Protein AF-A0A929ZMV5-F1 (afdb_monomer_lite)

Structure (mmCIF, N/CA/C/O backbone):
data_AF-A0A929ZMV5-F1
#
_entry.id   AF-A0A929ZMV5-F1
#
loop_
_atom_site.group_PDB
_atom_site.id
_atom_site.type_symbol
_atom_site.label_atom_id
_atom_site.label_alt_id
_atom_site.label_comp_id
_atom_site.label_asym_id
_atom_site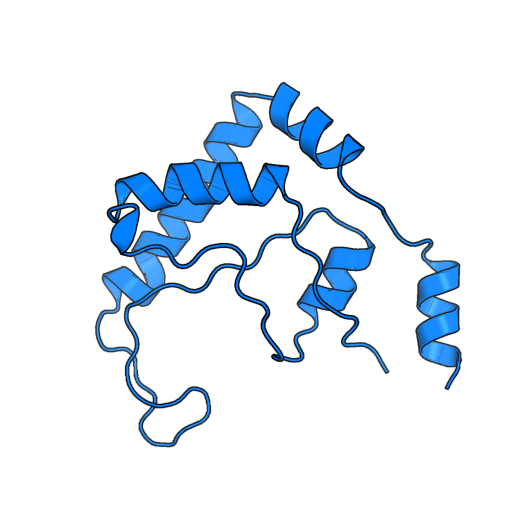.label_entity_id
_atom_site.label_seq_id
_atom_site.pdbx_PDB_ins_code
_atom_site.Cartn_x
_atom_site.Cartn_y
_atom_site.Cartn_z
_atom_site.occupancy
_atom_site.B_iso_or_equiv
_atom_site.auth_seq_id
_atom_site.auth_comp_id
_atom_site.auth_asym_id
_atom_site.auth_atom_id
_atom_site.pdbx_PDB_model_num
ATOM 1 N N . ILE A 1 1 ? 5.311 -6.845 -23.316 1.00 64.44 1 ILE A N 1
ATOM 2 C CA . ILE A 1 1 ? 4.085 -6.715 -22.473 1.00 64.44 1 ILE A CA 1
ATOM 3 C C . ILE A 1 1 ? 4.569 -6.418 -21.059 1.00 64.44 1 ILE A C 1
ATOM 5 O O . ILE A 1 1 ? 5.522 -7.075 -20.668 1.00 64.44 1 ILE A O 1
ATOM 9 N N . GLY A 1 2 ? 4.010 -5.405 -20.383 1.00 78.69 2 GLY A N 1
ATOM 10 C CA . GLY A 1 2 ? 4.341 -5.049 -18.988 1.00 78.69 2 GLY A CA 1
ATOM 11 C C . GLY A 1 2 ? 3.773 -6.052 -17.976 1.00 78.69 2 GLY A C 1
ATOM 12 O O . GLY A 1 2 ? 3.643 -7.230 -18.307 1.00 78.69 2 GLY A O 1
ATOM 13 N N . TYR A 1 3 ? 3.373 -5.585 -16.793 1.00 86.88 3 TYR A N 1
ATOM 14 C CA . TYR A 1 3 ? 2.909 -6.393 -15.657 1.00 86.88 3 TYR A CA 1
ATOM 15 C C . TYR A 1 3 ? 4.012 -7.249 -15.022 1.00 86.88 3 TYR A C 1
ATOM 17 O O . TYR A 1 3 ? 3.804 -8.427 -14.711 1.00 86.88 3 TYR A O 1
ATOM 25 N N . LEU A 1 4 ? 5.202 -6.670 -14.833 1.00 91.00 4 LEU A N 1
ATOM 26 C CA . LEU A 1 4 ? 6.250 -7.315 -14.042 1.00 91.00 4 LEU A CA 1
ATOM 27 C C . LEU A 1 4 ? 5.768 -7.616 -12.608 1.00 91.00 4 LEU A C 1
ATOM 29 O O . LEU A 1 4 ? 4.892 -6.919 -12.095 1.00 91.00 4 LEU A O 1
ATOM 33 N N . PRO A 1 5 ? 6.321 -8.641 -11.931 1.00 91.19 5 PRO A N 1
ATOM 34 C CA . PRO A 1 5 ? 5.946 -8.953 -10.556 1.00 91.19 5 PRO A CA 1
ATOM 35 C C . PRO A 1 5 ? 6.147 -7.762 -9.617 1.00 91.19 5 PRO A C 1
ATOM 37 O O . PRO A 1 5 ? 7.227 -7.171 -9.568 1.00 91.19 5 PRO A O 1
ATOM 40 N N . PHE A 1 6 ? 5.120 -7.449 -8.829 1.00 92.62 6 PHE A N 1
ATOM 41 C CA . PHE A 1 6 ? 5.215 -6.415 -7.809 1.00 92.62 6 PHE A CA 1
ATOM 42 C C . PHE A 1 6 ? 6.171 -6.834 -6.689 1.00 92.62 6 PHE A C 1
ATOM 44 O O . PHE A 1 6 ? 6.001 -7.888 -6.073 1.00 92.62 6 PHE A O 1
ATOM 51 N N . THR A 1 7 ? 7.171 -5.993 -6.424 1.00 90.81 7 THR A N 1
ATOM 52 C CA . THR A 1 7 ? 8.114 -6.176 -5.316 1.00 90.81 7 THR A CA 1
ATOM 53 C C . THR A 1 7 ? 7.966 -5.006 -4.341 1.00 90.81 7 THR A C 1
ATOM 55 O O . THR A 1 7 ? 8.459 -3.916 -4.638 1.00 90.81 7 THR A O 1
ATOM 58 N N . PRO A 1 8 ? 7.283 -5.187 -3.194 1.00 93.75 8 PRO A N 1
ATOM 59 C CA . PRO A 1 8 ? 7.124 -4.114 -2.221 1.00 93.75 8 PRO A CA 1
ATOM 60 C C . PRO A 1 8 ? 8.461 -3.760 -1.565 1.00 93.75 8 PRO A C 1
ATOM 62 O O . PRO A 1 8 ? 9.277 -4.636 -1.266 1.00 93.75 8 PRO A O 1
ATOM 65 N N . ASN A 1 9 ? 8.676 -2.473 -1.293 1.00 96.69 9 ASN A N 1
ATOM 66 C CA . ASN A 1 9 ? 9.815 -2.035 -0.496 1.00 96.69 9 ASN A CA 1
ATOM 67 C C . ASN A 1 9 ? 9.562 -2.374 0.989 1.00 96.69 9 ASN A C 1
ATOM 69 O O . ASN A 1 9 ? 8.549 -1.931 1.537 1.00 96.69 9 ASN A O 1
ATOM 73 N N . PRO A 1 10 ? 10.448 -3.133 1.661 1.00 95.50 10 PRO A N 1
ATOM 74 C CA . PRO A 1 10 ? 10.186 -3.631 3.012 1.00 95.50 10 PRO A CA 1
ATOM 75 C C . PRO A 1 10 ? 10.177 -2.519 4.067 1.00 95.50 10 PRO A C 1
ATOM 77 O O . PRO A 1 10 ? 9.359 -2.557 4.978 1.00 95.50 10 PRO A O 1
ATOM 80 N N . VAL A 1 11 ? 11.029 -1.499 3.923 1.00 97.88 11 VAL A N 1
ATOM 81 C CA . VAL A 1 11 ? 11.081 -0.372 4.868 1.00 97.88 11 VAL A CA 1
ATOM 82 C C . VAL A 1 11 ? 9.831 0.492 4.726 1.00 97.88 11 VAL A C 1
ATOM 84 O O . VAL A 1 11 ? 9.207 0.845 5.718 1.00 97.88 11 VAL A O 1
ATOM 87 N N . LEU A 1 12 ? 9.410 0.783 3.493 1.00 97.94 12 LEU A N 1
ATOM 88 C CA . LEU A 1 12 ? 8.174 1.528 3.251 1.00 97.94 12 LEU A CA 1
ATOM 89 C C . LEU A 1 12 ? 6.930 0.725 3.670 1.00 97.94 12 LEU A C 1
ATOM 91 O O . LEU A 1 12 ? 5.942 1.310 4.107 1.00 97.94 12 LEU A O 1
ATOM 95 N N . SER A 1 13 ? 6.982 -0.607 3.569 1.00 97.25 13 SER A N 1
ATOM 96 C CA . SER A 1 13 ? 5.913 -1.486 4.062 1.00 97.25 13 SER A CA 1
ATOM 97 C C . SER A 1 13 ? 5.780 -1.399 5.578 1.00 97.25 13 SER A C 1
ATOM 99 O O . SER A 1 13 ? 4.660 -1.323 6.068 1.00 97.25 13 SER A O 1
ATOM 101 N N . GLU A 1 14 ? 6.898 -1.337 6.305 1.00 97.81 14 GLU A N 1
ATOM 102 C CA . GLU A 1 14 ? 6.900 -1.141 7.758 1.00 97.81 14 GLU A CA 1
ATOM 103 C C . GLU A 1 14 ? 6.300 0.218 8.149 1.00 97.81 14 GLU A C 1
ATOM 105 O O . GLU A 1 14 ? 5.465 0.289 9.045 1.00 97.81 14 GLU A O 1
ATOM 110 N N . VAL A 1 15 ? 6.638 1.295 7.428 1.00 98.44 15 VAL A N 1
ATOM 111 C CA . VAL A 1 15 ? 6.017 2.617 7.654 1.00 98.44 15 VAL A CA 1
ATOM 112 C C . VAL A 1 15 ? 4.496 2.541 7.500 1.00 98.44 15 VAL A C 1
ATOM 114 O O . VAL A 1 15 ? 3.757 3.042 8.349 1.00 98.44 15 VAL A O 1
ATOM 117 N N . ALA A 1 16 ? 4.010 1.879 6.448 1.00 98.19 16 ALA A N 1
ATOM 118 C CA . ALA A 1 16 ? 2.577 1.686 6.259 1.00 98.19 16 ALA A CA 1
ATOM 119 C C . ALA A 1 16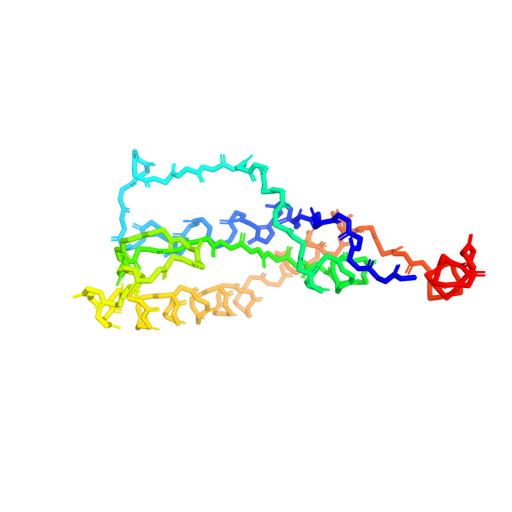 ? 1.953 0.795 7.336 1.00 98.19 16 ALA A C 1
ATOM 121 O O . ALA A 1 16 ? 0.865 1.106 7.811 1.00 98.19 16 ALA A O 1
ATOM 122 N N . HIS A 1 17 ? 2.634 -0.272 7.754 1.00 98.00 17 HIS A N 1
ATOM 123 C CA . HIS A 1 17 ? 2.172 -1.165 8.817 1.00 98.00 17 HIS A CA 1
ATOM 124 C C . HIS A 1 17 ? 1.958 -0.412 10.133 1.00 98.00 17 HIS A C 1
ATOM 126 O O . HIS A 1 17 ? 0.873 -0.510 10.706 1.00 98.00 17 HIS A O 1
ATOM 132 N N . GLN A 1 18 ? 2.913 0.423 10.548 1.00 98.31 18 GLN A N 1
ATOM 133 C CA . GLN A 1 18 ? 2.765 1.246 11.753 1.00 98.31 18 GLN A CA 1
ATOM 134 C C . GLN A 1 18 ? 1.563 2.199 11.658 1.00 98.31 18 GLN A C 1
ATOM 136 O O . GLN A 1 18 ? 0.794 2.312 12.606 1.00 98.31 18 GLN A O 1
ATOM 141 N N . ASN A 1 19 ? 1.326 2.809 10.493 1.00 98.56 19 ASN A N 1
ATOM 142 C CA . ASN A 1 19 ? 0.159 3.673 10.277 1.00 98.56 19 ASN A CA 1
ATOM 143 C C . ASN A 1 19 ? -1.173 2.899 10.204 1.00 98.56 19 ASN A C 1
ATOM 145 O O . ASN A 1 19 ? -2.226 3.439 10.536 1.00 98.56 19 ASN A O 1
ATOM 149 N N . ILE A 1 20 ? -1.163 1.633 9.775 1.00 98.19 20 ILE A N 1
ATOM 150 C CA . ILE A 1 20 ? -2.354 0.768 9.764 1.00 98.19 20 ILE A CA 1
ATOM 151 C C . ILE A 1 20 ? -2.792 0.417 11.196 1.00 98.19 20 ILE A C 1
ATOM 153 O O . ILE A 1 20 ? -3.995 0.293 11.448 1.00 98.19 20 ILE A O 1
ATOM 157 N N . LEU A 1 21 ? -1.848 0.299 12.136 1.00 98.12 21 LEU A N 1
ATOM 158 C CA . LEU A 1 21 ? -2.119 -0.051 13.536 1.00 98.12 21 LEU A CA 1
ATOM 159 C C . LEU A 1 21 ? -2.923 1.003 14.312 1.00 98.12 21 LEU A C 1
ATOM 161 O O . LEU A 1 21 ? -3.527 0.678 15.333 1.00 98.12 21 LEU A O 1
ATOM 165 N N . ASP A 1 22 ? -3.036 2.227 13.795 1.00 97.88 22 ASP A N 1
ATOM 166 C CA . ASP A 1 22 ? -3.941 3.241 14.350 1.00 97.88 22 ASP A CA 1
ATOM 167 C C . ASP A 1 22 ? -5.430 2.916 14.111 1.00 97.88 22 ASP A C 1
ATOM 169 O O . ASP A 1 22 ? -6.308 3.462 14.783 1.00 97.88 22 ASP A O 1
ATOM 173 N N . TYR A 1 23 ? -5.734 2.026 13.159 1.00 97.19 23 TYR A N 1
ATOM 174 C CA . TYR A 1 23 ? -7.103 1.724 12.713 1.00 97.19 23 TYR A CA 1
ATOM 175 C C . TYR A 1 23 ? -7.525 0.277 12.976 1.00 97.19 23 TYR A C 1
ATOM 177 O O . TYR A 1 23 ? -8.714 -0.051 12.939 1.00 97.19 23 TYR A O 1
ATOM 185 N N . THR A 1 24 ? -6.571 -0.615 13.233 1.00 96.25 24 THR A N 1
ATOM 186 C CA . THR A 1 24 ? -6.844 -2.027 13.492 1.00 96.25 24 THR A CA 1
ATOM 187 C C . THR A 1 24 ? -5.797 -2.634 14.418 1.00 96.25 24 THR A C 1
ATOM 189 O O . THR A 1 24 ? -4.778 -2.031 14.721 1.00 96.25 24 THR A O 1
ATOM 192 N N . THR A 1 25 ? -6.053 -3.850 14.882 1.00 97.12 25 THR A N 1
ATOM 193 C CA . THR A 1 25 ? -5.125 -4.626 15.702 1.00 97.12 25 THR A CA 1
ATOM 194 C C . THR A 1 25 ? -4.262 -5.538 14.832 1.00 97.12 25 THR A C 1
ATOM 196 O O . THR A 1 25 ? -4.693 -5.959 13.756 1.00 97.12 25 THR A O 1
ATOM 199 N N . GLU A 1 26 ? -3.059 -5.861 15.314 1.00 97.44 26 GLU A N 1
ATOM 200 C CA . GLU A 1 26 ? -2.070 -6.701 14.618 1.00 97.44 26 GLU A CA 1
ATOM 201 C C . GLU A 1 26 ? -2.658 -8.035 14.124 1.00 97.44 26 GLU A C 1
ATOM 203 O O . GLU A 1 26 ? -2.418 -8.440 12.994 1.00 97.44 26 GLU A O 1
ATOM 208 N N . ASP A 1 27 ? -3.507 -8.690 14.925 1.00 97.25 27 ASP A N 1
ATOM 209 C CA . ASP A 1 27 ? -4.137 -9.980 14.598 1.00 97.25 27 ASP A CA 1
ATOM 210 C C . ASP A 1 27 ? -5.085 -9.930 13.388 1.00 97.25 27 ASP A C 1
ATOM 212 O O . ASP A 1 27 ? -5.466 -10.969 12.849 1.00 97.25 27 ASP A O 1
ATOM 216 N N . LYS A 1 28 ? -5.465 -8.727 12.949 1.00 96.81 28 LYS A N 1
ATOM 217 C CA . LYS A 1 28 ? -6.309 -8.493 11.771 1.00 96.81 28 LYS A CA 1
ATOM 218 C C . LYS A 1 28 ? -5.511 -8.083 10.536 1.00 96.81 28 LYS A C 1
ATOM 220 O O . LYS A 1 28 ? -6.111 -7.872 9.482 1.00 96.81 28 LYS A O 1
ATOM 225 N N . ILE A 1 29 ? -4.192 -7.942 10.653 1.00 96.69 29 ILE A N 1
ATOM 226 C CA . ILE A 1 29 ? -3.308 -7.577 9.551 1.00 96.69 29 ILE A CA 1
ATOM 227 C C . ILE A 1 29 ? -2.707 -8.857 8.979 1.00 96.69 29 ILE A C 1
ATOM 229 O O . ILE A 1 29 ? -2.024 -9.611 9.666 1.00 96.69 29 ILE A O 1
ATOM 233 N N . ILE A 1 30 ? -2.946 -9.094 7.691 1.00 94.94 30 ILE A N 1
ATOM 234 C CA . ILE A 1 30 ? -2.283 -10.175 6.963 1.00 94.94 30 ILE A CA 1
ATOM 235 C C . ILE A 1 30 ? -1.076 -9.573 6.244 1.00 94.94 30 ILE A C 1
ATOM 237 O O . ILE A 1 30 ? -1.218 -8.862 5.248 1.00 94.94 30 ILE A O 1
ATOM 241 N N . ALA A 1 31 ? 0.114 -9.816 6.786 1.00 91.94 31 ALA A N 1
ATOM 242 C CA . ALA A 1 31 ? 1.367 -9.286 6.261 1.00 91.94 31 ALA A CA 1
ATOM 243 C C . ALA A 1 31 ? 2.032 -10.256 5.272 1.00 91.94 31 ALA A C 1
ATOM 245 O O . ALA A 1 31 ? 1.897 -11.473 5.380 1.00 91.94 31 ALA A O 1
ATOM 246 N N . ASN A 1 32 ? 2.825 -9.710 4.344 1.00 88.31 32 ASN A N 1
ATOM 247 C CA . ASN A 1 32 ? 3.629 -10.470 3.375 1.00 88.31 32 ASN A CA 1
ATOM 248 C C . ASN A 1 32 ? 2.829 -11.389 2.430 1.00 88.31 32 ASN A C 1
ATOM 250 O O . ASN A 1 32 ? 3.381 -12.348 1.880 1.00 88.31 32 ASN A O 1
ATOM 254 N N . GLU A 1 33 ? 1.550 -11.079 2.204 1.00 87.62 33 GLU A N 1
ATOM 255 C CA . GLU A 1 33 ? 0.727 -11.775 1.217 1.00 87.62 33 GLU A CA 1
ATOM 256 C C . GLU A 1 33 ? 1.320 -11.649 -0.187 1.00 87.62 33 GLU A C 1
ATOM 258 O O . GLU A 1 33 ? 1.676 -10.564 -0.656 1.00 87.62 33 GLU A O 1
ATOM 263 N N . ARG A 1 34 ? 1.402 -12.781 -0.888 1.00 84.38 34 ARG A N 1
ATOM 264 C CA . ARG A 1 34 ? 1.821 -12.813 -2.289 1.00 84.38 34 ARG A CA 1
ATOM 265 C C . ARG A 1 34 ? 0.590 -12.795 -3.173 1.00 84.38 34 ARG A C 1
ATOM 267 O O . ARG A 1 34 ? -0.102 -13.798 -3.315 1.00 84.38 34 ARG A O 1
ATOM 274 N N . SER A 1 35 ? 0.352 -11.653 -3.803 1.00 82.25 35 SER A N 1
ATOM 275 C CA . SER A 1 35 ? -0.720 -11.515 -4.779 1.00 82.25 35 SER A CA 1
ATOM 276 C C . SER A 1 35 ? -0.308 -12.075 -6.140 1.00 82.25 35 SER A C 1
ATOM 278 O O . SER A 1 35 ? 0.806 -11.846 -6.609 1.00 82.25 35 SER A O 1
ATOM 280 N N . ILE A 1 36 ? -1.236 -12.774 -6.795 1.00 84.69 36 ILE A N 1
ATOM 281 C CA . ILE A 1 36 ? -1.139 -13.148 -8.216 1.00 84.69 36 ILE A CA 1
ATOM 282 C C . ILE A 1 36 ? -1.829 -12.123 -9.131 1.00 84.69 36 ILE A C 1
ATOM 284 O O . ILE A 1 36 ? -1.974 -12.365 -10.329 1.00 84.69 36 ILE A O 1
ATOM 288 N N . ALA A 1 37 ? -2.297 -10.998 -8.578 1.00 84.31 37 ALA A N 1
ATOM 289 C CA . ALA A 1 37 ? -2.922 -9.940 -9.357 1.00 84.31 37 ALA A CA 1
ATOM 290 C C . ALA A 1 37 ? -1.905 -9.308 -10.318 1.00 84.31 37 ALA A C 1
ATOM 292 O O . ALA A 1 37 ? -0.822 -8.886 -9.913 1.00 84.31 37 ALA A O 1
ATOM 293 N N . GLY A 1 38 ? -2.273 -9.222 -11.597 1.00 84.81 38 GLY A N 1
ATOM 294 C CA . GLY A 1 38 ? -1.484 -8.535 -12.616 1.00 84.81 38 GLY A CA 1
ATOM 295 C C . GLY A 1 38 ? -1.828 -7.050 -12.653 1.00 84.81 38 GLY A C 1
ATOM 296 O O . GLY A 1 38 ? -2.772 -6.664 -13.338 1.00 84.81 38 GLY A O 1
ATOM 297 N N . GLY A 1 39 ? -1.076 -6.228 -11.918 1.00 87.06 39 GLY A N 1
ATOM 298 C CA . GLY A 1 39 ? -1.194 -4.765 -11.924 1.00 87.06 39 GLY A CA 1
ATOM 299 C C . GLY A 1 39 ? 0.037 -4.079 -12.524 1.00 87.06 39 GLY A C 1
ATOM 300 O O . GLY A 1 39 ? 1.152 -4.582 -12.410 1.00 87.06 39 GLY A O 1
ATOM 301 N N . ASP A 1 40 ? -0.160 -2.912 -13.133 1.00 92.31 40 ASP A N 1
ATOM 302 C CA . ASP A 1 40 ? 0.908 -2.046 -13.665 1.00 92.31 40 ASP A CA 1
ATOM 303 C C . ASP A 1 40 ? 1.805 -1.448 -12.562 1.00 92.31 40 ASP A C 1
ATOM 305 O O . ASP A 1 40 ? 2.952 -1.074 -12.807 1.00 92.31 40 ASP A O 1
ATOM 309 N N . VAL A 1 41 ? 1.329 -1.437 -11.314 1.00 92.94 41 VAL A N 1
ATOM 310 C CA . VAL A 1 41 ? 2.127 -1.112 -10.120 1.00 92.94 41 VAL A CA 1
ATOM 311 C C . VAL A 1 41 ? 3.396 -1.966 -10.003 1.00 92.94 41 VAL A C 1
ATOM 313 O O . VAL A 1 41 ? 4.403 -1.506 -9.463 1.00 92.94 41 VAL A O 1
ATOM 316 N N . GLY A 1 42 ? 3.389 -3.183 -10.555 1.00 93.00 42 GLY A N 1
ATOM 317 C CA . GLY A 1 42 ? 4.578 -4.023 -10.629 1.00 93.00 42 GLY A CA 1
ATOM 318 C C . GLY A 1 42 ? 5.674 -3.430 -11.516 1.00 93.00 42 GLY A C 1
ATOM 319 O O . GLY A 1 42 ? 6.842 -3.403 -11.120 1.00 93.00 42 GLY A O 1
ATOM 320 N N . ASP A 1 43 ? 5.299 -2.824 -12.642 1.00 93.88 43 ASP A N 1
ATOM 321 C CA . ASP A 1 43 ? 6.234 -2.101 -13.505 1.00 93.88 43 ASP A CA 1
ATOM 322 C C . ASP A 1 43 ? 6.760 -0.834 -12.811 1.00 93.88 43 ASP A C 1
ATOM 324 O O . ASP A 1 43 ? 7.955 -0.545 -12.862 1.00 93.88 43 ASP A O 1
ATOM 328 N N . ALA A 1 44 ? 5.902 -0.100 -12.090 1.00 93.56 44 ALA A N 1
ATOM 329 C CA . ALA A 1 44 ? 6.331 1.064 -11.307 1.00 93.56 44 ALA A CA 1
ATOM 330 C C . ALA A 1 44 ? 7.339 0.681 -10.207 1.00 93.56 44 ALA A C 1
ATOM 332 O O . ALA A 1 44 ? 8.341 1.378 -10.010 1.00 93.56 44 ALA A O 1
ATOM 333 N N . SER A 1 45 ? 7.120 -0.464 -9.548 1.00 94.19 45 SER A N 1
ATOM 334 C CA . SER A 1 45 ? 8.023 -1.005 -8.524 1.00 94.19 45 SER A CA 1
ATOM 335 C C . SER A 1 45 ? 9.403 -1.390 -9.062 1.00 94.19 45 SER A C 1
ATOM 337 O O . SER A 1 45 ? 10.352 -1.490 -8.294 1.00 94.19 45 SER A O 1
ATOM 339 N N . CYS A 1 46 ? 9.575 -1.524 -10.382 1.00 94.50 46 CYS A N 1
ATOM 340 C CA . CYS A 1 46 ? 10.902 -1.710 -10.967 1.00 94.50 46 CYS A CA 1
ATOM 341 C C . CYS A 1 46 ? 11.765 -0.446 -10.867 1.00 94.50 46 CYS A C 1
ATOM 343 O O . C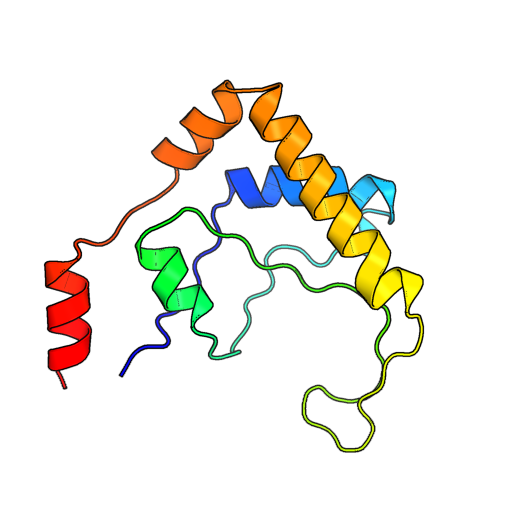YS A 1 46 ? 12.986 -0.544 -10.893 1.00 94.50 46 CYS A O 1
ATOM 345 N N . PHE A 1 47 ? 11.172 0.742 -10.743 1.00 94.75 47 PHE A N 1
ATOM 346 C CA . PHE A 1 47 ? 11.912 2.008 -10.754 1.00 94.75 47 PHE A CA 1
ATOM 347 C C . PHE A 1 47 ? 11.926 2.689 -9.397 1.00 94.75 47 PHE A C 1
ATOM 349 O O . PHE A 1 47 ? 12.969 3.196 -8.979 1.00 94.75 47 PHE A O 1
ATOM 356 N N . TYR A 1 48 ? 10.794 2.652 -8.702 1.00 95.69 48 TYR A N 1
ATOM 357 C CA . TYR A 1 48 ? 10.571 3.377 -7.461 1.00 95.69 48 TYR A CA 1
ATOM 358 C C . TYR A 1 48 ? 10.303 2.420 -6.299 1.00 95.69 48 TYR A C 1
ATOM 360 O O . TYR A 1 48 ? 9.753 1.339 -6.519 1.00 95.69 48 TYR A O 1
ATOM 368 N N . PRO A 1 49 ? 10.655 2.804 -5.061 1.00 96.81 49 PRO A N 1
ATOM 369 C CA . PRO A 1 49 ? 10.182 2.094 -3.885 1.00 96.81 49 PRO A CA 1
ATOM 370 C C . PRO A 1 49 ? 8.662 2.238 -3.810 1.00 96.81 49 PRO A C 1
ATOM 372 O O . PRO A 1 49 ? 8.138 3.345 -3.699 1.00 96.81 49 PRO A O 1
ATOM 375 N N . MET A 1 50 ? 7.959 1.115 -3.890 1.00 95.94 50 MET A N 1
ATOM 376 C CA . MET A 1 50 ? 6.500 1.076 -3.918 1.00 95.94 50 MET A CA 1
ATOM 377 C C . MET A 1 50 ? 5.974 0.163 -2.814 1.00 95.94 50 MET A C 1
ATOM 379 O O . MET A 1 50 ? 6.642 -0.787 -2.406 1.00 95.94 50 MET A O 1
ATOM 383 N N . ILE A 1 51 ? 4.750 0.427 -2.371 1.00 95.50 51 ILE A N 1
ATOM 384 C CA . ILE A 1 51 ? 3.954 -0.476 -1.539 1.00 95.50 51 ILE A CA 1
ATOM 385 C C . ILE A 1 51 ? 2.579 -0.658 -2.171 1.00 95.50 51 ILE A C 1
ATOM 387 O O . ILE A 1 51 ? 2.100 0.199 -2.912 1.00 95.50 51 ILE A O 1
ATOM 391 N N . GLN A 1 52 ? 1.948 -1.778 -1.853 1.00 94.12 52 GLN A N 1
ATOM 392 C CA . GLN A 1 52 ? 0.547 -2.032 -2.135 1.00 94.12 52 GLN A CA 1
ATOM 393 C C . GLN A 1 52 ?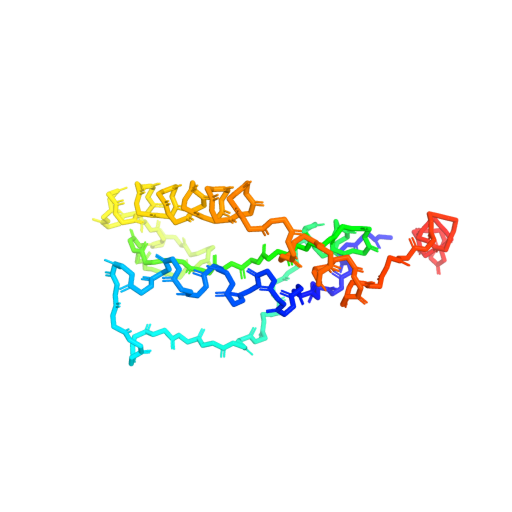 -0.009 -2.764 -0.922 1.00 94.12 52 GLN A C 1
ATOM 395 O O . GLN A 1 52 ? 0.523 -3.801 -0.532 1.00 94.12 52 GLN A O 1
ATOM 400 N N . PHE A 1 53 ? -1.072 -2.230 -0.335 1.00 94.38 53 PHE A N 1
ATOM 401 C CA . PHE A 1 53 ? -1.805 -2.893 0.733 1.00 94.38 53 PHE A CA 1
ATOM 402 C C . PHE A 1 53 ? -3.288 -2.932 0.375 1.00 94.38 53 PHE A C 1
ATOM 404 O O . PHE A 1 53 ? -3.813 -2.023 -0.270 1.00 94.38 53 PHE A O 1
ATOM 411 N N . GLY A 1 54 ? -3.947 -4.024 0.752 1.00 92.81 54 GLY A N 1
ATOM 412 C CA . GLY A 1 54 ? -5.400 -4.121 0.708 1.00 92.81 54 GLY A CA 1
ATOM 413 C C . GLY A 1 54 ? -6.009 -3.497 1.958 1.00 92.81 54 GLY A C 1
ATOM 414 O O . GLY A 1 54 ? -5.362 -3.415 3.001 1.00 92.81 54 GLY A O 1
ATOM 415 N N . TYR A 1 55 ? -7.267 -3.084 1.861 1.00 94.81 55 TYR A N 1
ATOM 416 C CA . TYR A 1 55 ? -8.027 -2.600 3.005 1.00 94.81 55 TYR A CA 1
ATOM 417 C C . TYR A 1 55 ? -9.474 -3.097 2.940 1.00 94.81 55 TYR A C 1
ATOM 419 O O . TYR A 1 55 ? -9.940 -3.537 1.886 1.00 94.81 55 TYR A O 1
ATOM 427 N N . ASN A 1 56 ? -10.170 -3.089 4.076 1.00 93.19 56 ASN A N 1
ATOM 428 C CA . ASN A 1 56 ? -11.552 -3.560 4.169 1.00 93.19 56 ASN A CA 1
ATOM 429 C C . ASN A 1 56 ? -12.553 -2.480 3.694 1.00 93.19 56 ASN A C 1
ATOM 431 O O . ASN A 1 56 ? -12.173 -1.435 3.174 1.00 93.19 56 ASN A O 1
ATOM 435 N N . GLY A 1 57 ? -13.853 -2.758 3.833 1.00 96.56 57 GLY A N 1
ATOM 436 C CA . GLY A 1 57 ? -14.932 -1.871 3.371 1.00 96.56 57 GLY A CA 1
ATOM 437 C C . GLY A 1 57 ? -15.644 -2.350 2.104 1.00 96.56 57 GLY A C 1
ATOM 438 O O . GLY A 1 57 ? -16.547 -1.674 1.614 1.00 96.56 57 GLY A O 1
ATOM 439 N N . PHE A 1 58 ? -15.292 -3.538 1.610 1.00 97.56 58 PHE A N 1
ATOM 440 C CA . PHE A 1 58 ? -15.901 -4.185 0.448 1.00 97.56 58 PHE A CA 1
ATOM 441 C C . PHE A 1 58 ? -16.459 -5.567 0.817 1.00 97.56 58 PHE A C 1
ATOM 443 O O . PHE A 1 58 ? -15.975 -6.202 1.756 1.00 97.56 58 PHE A O 1
ATOM 450 N N . SER A 1 59 ? -17.441 -6.048 0.055 1.00 97.38 59 SER A N 1
ATOM 451 C CA . SER A 1 59 ? -17.893 -7.446 0.062 1.00 97.38 59 SER A CA 1
ATOM 452 C C . SER A 1 59 ? -18.056 -7.982 -1.361 1.00 97.38 59 SER A C 1
ATOM 454 O O . SER A 1 59 ? -17.972 -7.231 -2.336 1.00 97.38 59 SER A O 1
ATOM 456 N N . GLY A 1 60 ? -18.275 -9.294 -1.468 1.00 97.06 60 GLY A N 1
ATOM 457 C CA . GLY A 1 60 ? -18.328 -10.011 -2.740 1.00 97.06 60 GLY A CA 1
ATOM 458 C C . GLY A 1 60 ? -16.942 -10.369 -3.275 1.00 97.06 60 GLY A C 1
ATOM 459 O O . GLY A 1 60 ? -15.914 -10.072 -2.659 1.00 97.06 60 GLY A O 1
ATOM 460 N N . ALA A 1 61 ? -16.905 -11.045 -4.422 1.00 94.94 61 ALA A N 1
ATOM 461 C CA . ALA A 1 61 ? -15.648 -11.424 -5.061 1.00 94.94 61 ALA A CA 1
ATOM 462 C C . ALA A 1 61 ? -15.071 -10.252 -5.867 1.00 94.94 61 ALA A C 1
ATOM 464 O O . ALA A 1 61 ? -15.797 -9.589 -6.600 1.00 94.94 61 ALA A O 1
ATOM 465 N N . ILE A 1 62 ? -13.755 -10.018 -5.813 1.00 90.75 62 ILE A N 1
ATOM 466 C CA . ILE A 1 62 ? -13.104 -9.054 -6.718 1.00 90.75 62 ILE A CA 1
ATOM 467 C C . ILE A 1 62 ? -13.352 -9.511 -8.169 1.00 90.75 62 ILE A C 1
ATOM 469 O O . ILE A 1 62 ? -13.095 -10.666 -8.501 1.00 90.75 62 ILE A O 1
ATOM 473 N N . HIS A 1 63 ? -13.866 -8.609 -9.015 1.00 93.50 63 HIS A N 1
ATOM 474 C CA . HIS A 1 63 ? -14.395 -8.872 -10.372 1.00 93.50 63 HIS A CA 1
ATOM 475 C C . HIS A 1 63 ? -15.711 -9.675 -10.454 1.00 93.50 63 HIS A C 1
ATOM 477 O O . HIS A 1 63 ? -16.165 -9.989 -11.555 1.00 93.50 63 HIS A O 1
ATOM 483 N N . GLY A 1 64 ? -16.343 -9.989 -9.324 1.00 97.00 64 GLY A N 1
ATOM 484 C CA . GLY A 1 64 ? -17.658 -10.624 -9.259 1.00 97.00 64 GLY A CA 1
ATOM 485 C C . GLY A 1 64 ? -18.810 -9.637 -9.461 1.00 97.00 64 GLY A C 1
ATOM 486 O O . GLY A 1 64 ? -18.677 -8.437 -9.228 1.00 97.00 64 GLY A O 1
ATOM 487 N N . VAL A 1 65 ? -19.974 -10.156 -9.868 1.00 97.56 65 VAL A N 1
ATOM 488 C CA . VAL A 1 65 ? -21.217 -9.364 -10.011 1.00 97.56 65 VAL A CA 1
ATOM 489 C C . VAL A 1 65 ? -21.779 -8.895 -8.665 1.00 97.56 65 VAL A C 1
ATOM 491 O O . VAL A 1 65 ? -22.623 -8.006 -8.619 1.00 97.56 65 VAL A O 1
ATOM 494 N N . ASP A 1 66 ? -21.335 -9.529 -7.583 1.00 97.75 66 ASP A N 1
ATOM 495 C CA . ASP A 1 66 ? -21.710 -9.261 -6.201 1.00 97.75 66 ASP A CA 1
ATOM 496 C C . ASP A 1 66 ? -20.752 -8.284 -5.503 1.00 97.75 66 ASP A C 1
ATOM 498 O O . ASP A 1 66 ? -20.999 -7.925 -4.351 1.00 97.75 66 ASP A O 1
ATOM 502 N N . PHE A 1 67 ? -19.685 -7.838 -6.183 1.00 97.94 67 PHE A N 1
ATOM 503 C CA . PHE A 1 67 ? -18.731 -6.887 -5.624 1.00 97.94 67 PHE A CA 1
ATOM 504 C C . PHE A 1 67 ? -19.394 -5.543 -5.336 1.00 97.94 67 PHE A C 1
ATOM 506 O O . PHE A 1 67 ? -19.951 -4.898 -6.230 1.00 97.94 67 PHE A O 1
ATOM 513 N N . LYS A 1 68 ? -19.285 -5.084 -4.091 1.00 97.75 68 LYS A N 1
ATOM 514 C CA . LYS A 1 68 ? -19.815 -3.784 -3.675 1.00 97.75 68 LYS A CA 1
ATOM 515 C C . LYS A 1 68 ? -19.047 -3.203 -2.499 1.00 97.75 68 LYS A C 1
ATOM 517 O O . LYS A 1 68 ? -18.402 -3.908 -1.726 1.00 97.75 68 LYS A O 1
ATOM 522 N N . ILE A 1 69 ? -19.164 -1.888 -2.359 1.00 98.06 69 ILE A N 1
ATOM 523 C CA . ILE A 1 69 ? -18.706 -1.164 -1.176 1.00 98.06 69 ILE A CA 1
ATOM 524 C C . ILE A 1 69 ? -19.749 -1.373 -0.071 1.00 98.06 69 ILE A C 1
ATOM 526 O O . ILE A 1 69 ? -20.927 -1.082 -0.271 1.00 98.06 69 ILE A O 1
ATOM 530 N N . GLU A 1 70 ? -19.313 -1.883 1.076 1.00 98.06 70 GLU A N 1
ATOM 531 C CA . GLU A 1 70 ? -20.133 -2.072 2.283 1.00 98.06 70 GLU A CA 1
ATOM 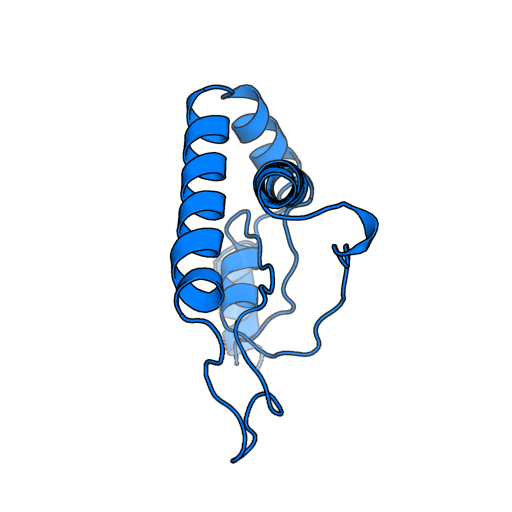532 C C . GLU A 1 70 ? -19.974 -0.909 3.262 1.00 98.06 70 GLU A C 1
ATOM 534 O O . GLU A 1 70 ? -20.927 -0.508 3.922 1.00 98.06 70 GLU A O 1
ATOM 539 N N . ASP A 1 71 ? -18.764 -0.357 3.350 1.00 98.31 71 ASP A N 1
ATOM 540 C CA . ASP A 1 71 ? -18.426 0.720 4.272 1.00 98.31 71 ASP A CA 1
ATOM 541 C C . ASP A 1 71 ? -17.527 1.717 3.544 1.00 98.31 71 ASP A C 1
ATOM 543 O O . ASP A 1 71 ? -16.351 1.461 3.289 1.00 98.31 71 ASP A O 1
ATOM 547 N N . THR A 1 72 ? -18.103 2.860 3.174 1.00 97.88 72 THR A N 1
ATOM 548 C CA . THR A 1 72 ? -17.405 3.912 2.427 1.00 97.88 72 THR A CA 1
ATOM 549 C C . THR A 1 72 ? -16.326 4.598 3.254 1.00 97.88 72 THR A C 1
ATOM 551 O O . THR A 1 72 ? -15.339 5.070 2.692 1.00 97.88 72 THR A O 1
ATOM 554 N N . TYR A 1 73 ? -16.476 4.657 4.578 1.00 97.94 73 TYR A N 1
ATOM 555 C CA . TYR A 1 73 ? -15.477 5.276 5.438 1.00 97.94 73 TYR A CA 1
ATOM 556 C C . TYR A 1 73 ? -14.221 4.405 5.491 1.00 97.94 73 TYR A C 1
ATOM 558 O O . TYR A 1 73 ? -13.117 4.903 5.273 1.00 97.94 73 TYR A O 1
ATOM 566 N N . LYS A 1 74 ? -14.398 3.095 5.661 1.00 97.56 74 LYS A N 1
ATOM 567 C CA . LYS A 1 74 ? -13.302 2.124 5.594 1.00 97.56 74 LYS A CA 1
ATOM 568 C C . LYS A 1 74 ? -12.692 2.016 4.204 1.00 97.56 74 LYS A C 1
ATOM 570 O O . LYS A 1 74 ? -11.478 2.038 4.069 1.00 97.56 74 LYS A O 1
ATOM 575 N N . ALA A 1 75 ? -13.519 1.972 3.161 1.00 97.31 75 ALA A N 1
ATOM 576 C CA . ALA A 1 75 ? -13.039 1.833 1.789 1.00 97.31 75 ALA A CA 1
ATOM 577 C C . ALA A 1 75 ? -12.233 3.051 1.303 1.00 97.31 75 ALA A C 1
ATOM 579 O O . ALA A 1 75 ? -11.357 2.896 0.452 1.00 97.31 75 ALA A O 1
ATOM 580 N N . PHE A 1 76 ? -12.530 4.258 1.804 1.00 97.19 76 PHE A N 1
ATOM 581 C CA . PHE A 1 76 ? -11.965 5.498 1.259 1.00 97.19 76 PHE A CA 1
ATOM 582 C C . PHE A 1 76 ? -11.197 6.349 2.270 1.00 97.19 76 PHE A C 1
ATOM 584 O O . PHE A 1 76 ? -10.124 6.854 1.947 1.00 97.19 76 PHE A O 1
ATOM 591 N N . VAL A 1 77 ? -11.734 6.555 3.473 1.00 98.31 77 VAL A N 1
ATOM 592 C CA . VAL A 1 77 ? -11.195 7.543 4.419 1.00 98.31 77 VAL A CA 1
ATOM 593 C C . VAL A 1 77 ? -10.031 6.972 5.221 1.00 98.31 77 VAL A C 1
ATOM 595 O O . VAL A 1 77 ? -8.997 7.627 5.323 1.00 98.31 77 VAL A O 1
ATOM 598 N N . GLU A 1 78 ? -10.166 5.768 5.773 1.00 98.25 78 GLU A N 1
ATOM 599 C CA . GLU A 1 78 ? -9.085 5.110 6.523 1.00 98.25 78 GLU A CA 1
ATOM 600 C C . GLU A 1 78 ? -7.817 4.889 5.675 1.00 98.25 78 GLU A C 1
ATOM 602 O O . GLU A 1 78 ? -6.761 5.374 6.087 1.00 98.25 78 GLU A O 1
ATOM 607 N N . PRO A 1 79 ? -7.868 4.297 4.461 1.00 98.25 79 PRO A N 1
ATOM 608 C CA . PRO A 1 79 ? -6.673 4.138 3.631 1.00 98.25 79 PRO A CA 1
ATOM 609 C C . PRO A 1 79 ? -6.060 5.481 3.215 1.00 98.25 79 PRO A C 1
ATOM 611 O O . PRO A 1 79 ? -4.837 5.596 3.166 1.00 98.25 79 PRO A O 1
ATOM 614 N N . ALA A 1 80 ? -6.869 6.522 2.979 1.00 98.44 80 ALA A N 1
ATOM 615 C CA . ALA A 1 80 ? -6.343 7.859 2.705 1.00 98.44 80 ALA A CA 1
ATOM 616 C C . ALA A 1 80 ? -5.578 8.426 3.910 1.00 98.44 80 ALA A C 1
ATOM 618 O O . ALA A 1 80 ? -4.494 8.984 3.745 1.00 98.44 80 ALA A O 1
ATOM 619 N N . LYS A 1 81 ? -6.106 8.255 5.128 1.00 98.62 81 LYS A N 1
ATOM 620 C CA . LYS A 1 81 ? -5.419 8.684 6.350 1.00 98.62 81 LYS A CA 1
ATOM 621 C C . LYS A 1 81 ? -4.136 7.897 6.601 1.00 98.62 81 LYS A C 1
ATOM 623 O O . LYS A 1 81 ? -3.144 8.517 6.964 1.00 98.62 81 LYS A O 1
ATOM 628 N N . ILE A 1 82 ? -4.134 6.587 6.357 1.00 98.62 82 ILE A N 1
ATOM 629 C CA . ILE A 1 82 ? -2.932 5.742 6.442 1.00 98.62 82 ILE A CA 1
ATOM 630 C C . ILE A 1 82 ? -1.845 6.274 5.501 1.00 98.62 82 ILE A C 1
ATOM 632 O O . ILE A 1 82 ? -0.711 6.486 5.926 1.00 98.62 82 ILE A O 1
ATOM 636 N N . VAL A 1 83 ? -2.189 6.566 4.240 1.00 98.56 83 VAL A N 1
ATOM 637 C CA . VAL A 1 83 ? -1.240 7.145 3.271 1.00 98.56 83 VAL A CA 1
ATOM 638 C C . VAL A 1 83 ? -0.740 8.518 3.730 1.00 98.56 83 VAL A C 1
ATOM 640 O O . VAL A 1 83 ? 0.458 8.782 3.659 1.00 98.56 83 VAL A O 1
ATOM 643 N N . CYS A 1 84 ? -1.621 9.387 4.233 1.00 98.75 84 CYS A N 1
ATOM 644 C CA . CYS A 1 84 ? -1.218 10.685 4.782 1.00 98.75 84 CYS A CA 1
ATOM 645 C C . CYS A 1 84 ? -0.265 10.544 5.975 1.00 98.75 84 CYS A C 1
ATOM 647 O O . CYS A 1 84 ? 0.714 11.281 6.049 1.00 98.75 84 CYS A O 1
ATOM 649 N N . GLY A 1 85 ? -0.521 9.600 6.881 1.00 98.81 85 GLY A N 1
ATOM 650 C CA . GLY A 1 85 ? 0.352 9.324 8.018 1.00 98.81 85 GLY A CA 1
ATOM 651 C C . GLY A 1 85 ? 1.735 8.836 7.578 1.00 98.81 85 GLY A C 1
ATOM 652 O O . GLY A 1 85 ? 2.742 9.375 8.031 1.00 98.81 85 GLY A O 1
ATOM 653 N N . CYS A 1 86 ? 1.801 7.965 6.562 1.00 98.69 86 CYS A N 1
ATOM 654 C CA . CYS A 1 86 ? 3.073 7.575 5.945 1.00 98.69 86 CYS A CA 1
ATOM 655 C C . CYS A 1 86 ? 3.839 8.790 5.398 1.00 98.69 86 CYS A C 1
ATOM 657 O O . CYS A 1 86 ? 5.050 8.886 5.564 1.00 98.69 86 CYS A O 1
ATOM 659 N N . ILE A 1 87 ? 3.149 9.727 4.736 1.00 98.56 87 ILE A N 1
ATOM 660 C CA . ILE A 1 87 ? 3.777 10.951 4.218 1.00 98.56 87 ILE A CA 1
ATOM 661 C C . ILE A 1 87 ? 4.344 11.793 5.365 1.00 98.56 87 ILE A C 1
ATOM 663 O O . ILE A 1 87 ? 5.471 12.271 5.251 1.00 98.56 87 ILE A O 1
ATOM 667 N N . VAL A 1 88 ? 3.594 11.962 6.458 1.00 98.69 88 VAL A N 1
ATOM 668 C CA . VAL A 1 88 ? 4.065 12.686 7.649 1.00 98.69 88 VAL A CA 1
ATOM 669 C C . VAL A 1 88 ? 5.311 12.017 8.222 1.00 98.69 88 VAL A C 1
ATOM 671 O O . VAL A 1 88 ? 6.330 12.686 8.366 1.00 98.69 88 VAL A O 1
ATOM 674 N N . ASP A 1 89 ? 5.279 10.700 8.441 1.00 98.56 89 ASP A N 1
ATOM 675 C CA . ASP A 1 89 ? 6.428 9.948 8.950 1.00 98.56 89 ASP A CA 1
ATOM 676 C C . ASP A 1 89 ? 7.674 10.131 8.079 1.00 98.56 89 ASP A C 1
ATOM 678 O O . ASP A 1 89 ? 8.762 10.370 8.596 1.00 98.56 89 ASP A O 1
ATOM 682 N N . LEU A 1 90 ? 7.530 10.060 6.753 1.00 98.31 90 LEU A N 1
ATOM 683 C CA . LEU A 1 90 ? 8.652 10.237 5.827 1.00 98.31 90 LEU A CA 1
ATOM 684 C C . LEU A 1 90 ? 9.203 11.669 5.828 1.00 98.31 90 LEU A C 1
ATOM 686 O O . LEU A 1 90 ? 10.405 11.855 5.641 1.00 98.31 90 LEU A O 1
ATOM 690 N N . LEU A 1 91 ? 8.349 12.677 6.022 1.00 98.38 91 LEU A N 1
ATOM 691 C CA . LEU A 1 91 ? 8.769 14.078 6.111 1.00 98.38 91 LEU A CA 1
ATOM 692 C C . LEU A 1 91 ? 9.464 14.392 7.440 1.00 98.38 91 LEU A C 1
ATOM 694 O O . LEU A 1 91 ? 10.402 15.188 7.459 1.00 98.38 91 LEU A O 1
ATOM 698 N N . GLU A 1 92 ? 9.018 13.781 8.537 1.00 98.38 92 GLU A N 1
ATOM 699 C CA . GLU A 1 92 ? 9.579 13.998 9.873 1.00 98.38 92 GLU A CA 1
ATOM 700 C C . GLU A 1 92 ? 10.849 13.176 10.132 1.00 98.38 92 GLU A C 1
ATOM 702 O O . GLU A 1 92 ? 11.718 13.619 10.884 1.00 98.38 92 GLU A O 1
ATOM 707 N N . LYS A 1 93 ? 10.976 12.004 9.495 1.00 98.12 93 LYS A N 1
ATOM 708 C CA . LYS A 1 93 ? 12.063 11.034 9.704 1.00 98.12 93 LYS A CA 1
ATOM 709 C C . LYS A 1 93 ? 12.832 10.788 8.397 1.00 98.12 93 LYS A C 1
ATOM 711 O O . LYS A 1 93 ? 12.675 9.737 7.763 1.00 98.12 93 LYS A O 1
ATOM 716 N N . PRO A 1 94 ? 13.674 11.736 7.946 1.00 96.50 94 PRO A N 1
ATOM 717 C CA . PRO A 1 94 ? 14.407 11.621 6.682 1.00 96.50 94 PRO A CA 1
ATOM 718 C C . PRO A 1 94 ? 15.349 10.405 6.621 1.00 96.50 94 PRO A C 1
ATOM 720 O O . PRO A 1 94 ? 15.675 9.932 5.533 1.00 96.50 94 PRO A O 1
ATOM 723 N N . GLU A 1 95 ? 15.753 9.838 7.758 1.00 98.12 95 GLU A N 1
ATOM 724 C CA . GLU A 1 95 ? 16.490 8.576 7.821 1.00 98.12 95 GLU A CA 1
ATOM 725 C C . GLU A 1 95 ? 15.711 7.389 7.236 1.00 98.12 95 GLU A C 1
ATOM 727 O O . GLU A 1 95 ? 16.330 6.483 6.674 1.00 98.12 95 GLU A O 1
ATOM 732 N N . LEU A 1 96 ? 14.372 7.397 7.300 1.00 98.19 96 LEU A N 1
ATOM 733 C CA . LEU A 1 96 ? 13.539 6.378 6.656 1.00 98.19 96 LEU A CA 1
ATOM 734 C C . LEU A 1 96 ? 13.653 6.469 5.136 1.00 98.19 96 LEU A C 1
ATOM 736 O O . LEU A 1 96 ? 13.744 5.443 4.468 1.00 98.19 96 LEU A O 1
ATOM 740 N N . ILE A 1 97 ? 13.725 7.683 4.580 1.00 97.50 97 ILE A N 1
ATOM 741 C CA . ILE A 1 97 ? 13.904 7.891 3.137 1.00 97.50 97 ILE A CA 1
ATOM 742 C C . ILE A 1 97 ? 15.229 7.277 2.672 1.00 97.50 97 ILE A C 1
ATOM 744 O O . ILE A 1 97 ? 15.269 6.595 1.646 1.00 97.50 97 ILE A O 1
ATOM 748 N N . GLU A 1 98 ? 16.310 7.474 3.427 1.00 97.50 98 GLU A N 1
ATOM 749 C CA . GLU A 1 98 ? 17.612 6.894 3.087 1.00 97.50 98 GLU A CA 1
ATOM 750 C C . GLU A 1 98 ? 17.599 5.361 3.189 1.00 97.50 98 GLU A C 1
ATOM 752 O O . GLU A 1 98 ? 18.083 4.678 2.285 1.00 97.50 98 GLU A O 1
ATOM 757 N N . GLN A 1 99 ? 16.955 4.795 4.214 1.00 98.12 99 GLN A N 1
ATOM 758 C CA . GLN A 1 99 ? 16.773 3.342 4.339 1.00 98.12 99 GLN A CA 1
ATOM 759 C C . GLN A 1 99 ? 15.922 2.752 3.200 1.00 98.12 99 GLN A C 1
ATOM 761 O O . GLN A 1 99 ? 16.244 1.689 2.659 1.00 98.12 99 GLN A O 1
ATOM 766 N N . ILE A 1 100 ? 14.863 3.451 2.784 1.00 98.19 100 ILE A N 1
ATOM 767 C CA . ILE A 1 100 ? 14.016 3.065 1.649 1.00 98.19 100 ILE A CA 1
ATOM 768 C C . ILE A 1 100 ? 14.836 3.046 0.356 1.00 98.19 100 ILE A C 1
ATOM 770 O O . ILE A 1 100 ? 14.780 2.069 -0.389 1.00 98.19 100 ILE A O 1
ATOM 774 N N . LYS A 1 101 ? 15.643 4.083 0.100 1.00 96.31 101 LYS A N 1
ATOM 775 C CA . LYS A 1 101 ? 16.506 4.146 -1.090 1.00 96.31 101 LYS A CA 1
ATOM 776 C C . LYS A 1 101 ? 17.537 3.021 -1.113 1.00 96.31 101 LYS A C 1
ATOM 778 O O . LYS A 1 101 ? 17.698 2.382 -2.146 1.00 96.31 101 LYS A O 1
ATOM 783 N N . VAL A 1 102 ? 18.213 2.762 0.009 1.00 96.69 102 VAL A N 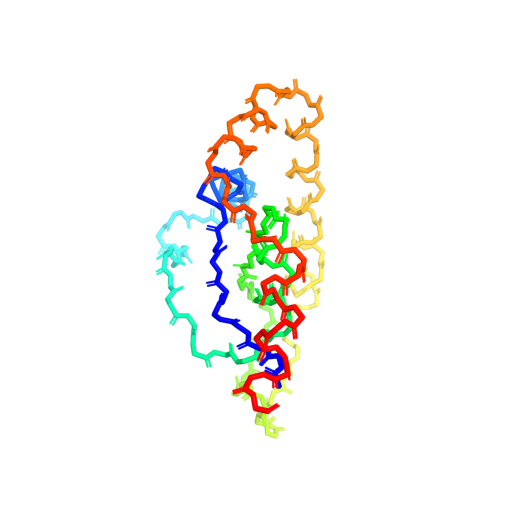1
ATOM 784 C CA . VAL A 1 102 ? 19.249 1.714 0.111 1.00 96.69 102 VAL A CA 1
ATOM 785 C C . VAL A 1 102 ? 18.660 0.308 -0.042 1.00 96.69 102 VAL A C 1
ATOM 787 O O . VAL A 1 102 ? 19.305 -0.574 -0.608 1.00 96.69 102 VAL A O 1
ATOM 790 N N . SER A 1 103 ? 17.439 0.084 0.449 1.00 94.75 103 SER A N 1
ATOM 791 C CA . SER A 1 103 ? 16.751 -1.209 0.331 1.00 94.75 103 SER A CA 1
ATOM 792 C C . SER A 1 103 ? 16.112 -1.442 -1.042 1.00 94.75 103 SER A C 1
ATOM 794 O O . SER A 1 103 ? 15.795 -2.586 -1.379 1.00 94.75 103 SER A O 1
ATOM 796 N N . HIS A 1 104 ? 15.938 -0.392 -1.850 1.00 95.62 104 HIS A N 1
ATOM 797 C CA . HIS A 1 104 ? 15.339 -0.483 -3.177 1.00 95.62 104 HIS A CA 1
ATOM 798 C C . HIS A 1 104 ? 16.362 -0.837 -4.257 1.00 95.62 104 HIS A C 1
ATOM 800 O O . HIS A 1 104 ? 17.474 -0.314 -4.290 1.00 95.62 104 HIS A O 1
ATOM 806 N N . ARG A 1 105 ? 15.969 -1.698 -5.197 1.00 91.88 105 ARG A N 1
ATOM 807 C CA . ARG A 1 105 ? 16.792 -2.051 -6.361 1.00 91.88 105 ARG A CA 1
ATOM 808 C C . ARG A 1 105 ? 16.100 -1.589 -7.633 1.00 91.88 105 ARG A C 1
ATOM 810 O O . ARG A 1 105 ? 15.237 -2.289 -8.152 1.00 91.88 105 ARG A O 1
ATOM 817 N N . SER A 1 106 ? 16.497 -0.424 -8.136 1.00 92.50 106 SER A N 1
ATOM 818 C CA . SER A 1 106 ? 15.971 0.096 -9.397 1.00 92.50 106 SER A CA 1
ATOM 819 C C . SER A 1 106 ? 16.515 -0.689 -10.594 1.00 92.50 106 SER A C 1
ATOM 821 O O . SER A 1 106 ? 17.716 -0.934 -10.711 1.00 92.50 106 SER A O 1
ATOM 823 N N . MET A 1 107 ? 15.620 -1.047 -11.507 1.00 93.56 107 MET A N 1
ATOM 824 C CA . MET A 1 107 ? 15.930 -1.562 -12.831 1.00 93.56 107 MET A CA 1
ATOM 825 C C . MET A 1 107 ? 16.378 -0.417 -13.745 1.00 93.56 107 MET A C 1
ATOM 827 O O . MET A 1 107 ? 15.831 0.687 -13.703 1.00 93.56 107 MET A O 1
ATOM 831 N N . ASP A 1 108 ? 17.350 -0.692 -14.613 1.00 93.81 108 ASP A N 1
ATOM 832 C CA . ASP A 1 108 ? 17.722 0.233 -15.681 1.00 93.81 108 ASP A CA 1
ATOM 833 C C . ASP A 1 108 ? 16.565 0.378 -16.687 1.00 93.81 108 ASP A C 1
ATOM 835 O O . ASP A 1 108 ? 15.946 -0.601 -17.115 1.00 93.81 108 ASP A O 1
ATOM 839 N N . LYS A 1 109 ? 16.288 1.615 -17.099 1.00 91.56 109 LYS A N 1
ATOM 840 C CA . LYS A 1 109 ? 15.276 1.938 -18.106 1.00 91.56 109 LYS A CA 1
ATOM 841 C C . LYS A 1 109 ? 15.508 1.205 -19.426 1.00 91.56 109 LYS A C 1
ATOM 843 O O . LYS A 1 109 ? 14.533 0.796 -20.055 1.00 91.56 109 LYS A O 1
ATOM 848 N N . GLU A 1 110 ? 16.754 1.040 -19.860 1.00 93.69 110 GLU A N 1
ATOM 849 C CA . GLU A 1 110 ? 17.056 0.335 -21.108 1.00 93.69 110 GLU A CA 1
ATOM 850 C C . GLU A 1 110 ? 16.829 -1.174 -20.968 1.00 93.69 110 GLU A C 1
ATOM 852 O O . GLU A 1 110 ? 16.308 -1.793 -21.893 1.00 93.69 110 GLU A O 1
ATOM 857 N N . VAL A 1 111 ? 17.092 -1.753 -19.789 1.00 92.38 111 VAL A N 1
ATOM 858 C CA . VAL A 1 111 ? 16.737 -3.152 -19.483 1.00 92.38 111 VAL A CA 1
ATOM 859 C C . VAL A 1 111 ? 15.222 -3.341 -19.511 1.00 92.38 111 VAL A C 1
ATOM 861 O O . VAL A 1 111 ? 14.734 -4.285 -20.126 1.00 92.38 111 VAL A O 1
ATOM 864 N N . TYR A 1 112 ? 14.463 -2.422 -18.912 1.00 92.62 112 TYR A N 1
ATOM 865 C CA . TYR A 1 112 ? 13.003 -2.478 -18.945 1.00 92.62 112 TYR A CA 1
ATOM 866 C C . TYR A 1 112 ? 12.442 -2.325 -20.367 1.00 92.62 112 TYR A C 1
ATOM 868 O O . TYR A 1 112 ? 11.567 -3.083 -20.778 1.00 92.62 112 TYR A O 1
ATOM 876 N N . LYS A 1 113 ? 12.968 -1.390 -21.169 1.00 91.75 113 LYS A N 1
ATOM 877 C CA . LYS A 1 113 ? 12.586 -1.262 -22.586 1.00 91.75 113 LYS A CA 1
ATOM 878 C C . LYS A 1 113 ? 12.910 -2.528 -23.373 1.00 91.75 113 LYS A C 1
ATOM 880 O O . LYS A 1 113 ? 12.062 -2.985 -24.134 1.00 91.75 113 LYS A O 1
ATOM 885 N N . ALA A 1 114 ? 14.095 -3.100 -23.167 1.00 91.75 114 ALA A N 1
ATOM 886 C CA . ALA A 1 114 ? 14.483 -4.356 -23.791 1.00 91.75 114 ALA A CA 1
ATOM 887 C C . ALA A 1 114 ? 13.557 -5.501 -23.361 1.00 91.75 114 ALA A C 1
ATOM 889 O O . ALA A 1 114 ? 13.173 -6.297 -24.202 1.00 91.75 114 ALA A O 1
ATOM 890 N N . TYR A 1 115 ? 13.119 -5.558 -22.099 1.00 88.69 115 TYR A N 1
ATOM 891 C CA . TYR A 1 115 ? 12.098 -6.511 -21.647 1.00 88.69 115 TYR A CA 1
ATOM 892 C C . TYR A 1 115 ? 10.770 -6.329 -22.395 1.00 88.69 115 TYR A C 1
ATOM 894 O O . TYR A 1 115 ? 10.183 -7.301 -22.873 1.00 88.69 115 TYR A O 1
ATOM 902 N N . LEU A 1 116 ? 10.313 -5.084 -22.561 1.00 89.62 116 LEU A N 1
ATOM 903 C CA . LEU A 1 116 ? 9.086 -4.795 -23.304 1.00 89.62 116 LEU A CA 1
ATOM 904 C C . LEU A 1 116 ? 9.169 -5.200 -24.786 1.00 89.62 116 LEU A C 1
ATOM 906 O O . LEU A 1 116 ? 8.123 -5.522 -25.350 1.00 89.62 116 LEU A O 1
ATOM 910 N N . GLN A 1 117 ? 10.381 -5.189 -25.357 1.00 86.19 117 GLN A N 1
ATOM 911 C CA . GLN A 1 117 ? 10.739 -5.538 -26.743 1.00 86.19 117 GLN A CA 1
ATOM 912 C C . GLN A 1 117 ? 11.274 -6.976 -26.919 1.00 86.19 117 GLN A C 1
ATOM 914 O O . GLN A 1 117 ? 11.563 -7.396 -28.035 1.00 86.19 117 GLN A O 1
ATOM 919 N N . GLY A 1 118 ? 11.504 -7.699 -25.817 1.00 66.31 118 GLY A N 1
ATOM 920 C CA . GLY A 1 118 ? 12.050 -9.063 -25.763 1.00 66.31 118 GLY A CA 1
ATOM 921 C C . GLY A 1 118 ? 10.968 -10.140 -25.829 1.00 66.31 118 GLY A C 1
ATOM 922 O O . GLY A 1 118 ? 11.246 -11.332 -25.686 1.00 66.31 118 GLY A O 1
ATOM 923 N N . LYS A 1 119 ? 9.731 -9.692 -26.047 1.00 50.38 119 LYS A N 1
ATOM 924 C CA . LYS A 1 119 ? 8.904 -10.177 -27.147 1.00 50.38 119 LYS A CA 1
ATOM 925 C C . LYS A 1 119 ? 9.013 -9.211 -28.316 1.00 50.38 119 LYS A C 1
ATOM 927 O O . LYS A 1 119 ? 8.748 -8.015 -28.055 1.00 50.38 119 LYS A O 1
#

Sequence (119 aa):
IGYLPFTPNPVLSEVAHQNILDYTTEDKIIANERSIAGGDVGDASCFYPMIQFGYNGFSGAIHGVDFKIEDTYKAFVEPAKIVCGCIVDLLEKPELIEQIKVSHRSMDKEVYKAYLQGK

pLDDT: mean 94.09, std 6.86, range [50.38, 98.81]

Radius of gyration: 16.41 Å; chains: 1; bounding box: 41×27×43 Å

Secondary structure (DSSP, 8-state):
---PPP---HHHHHHHHHHHTTTS-GGG---S-------THHHHHTTS-------SSEES-TTSTT-EES-HIIIIIHHHHHHHHHHHHHHH-HHHHHHHHHH--PPPHHHHHHHHH--

Foldseek 3Di:
DDQAAADAQVLLVVLLVVLLCVPDPPVPDDPPDRDPDRDNNRVVLQAARDDDDDWDQWDDDDVDPRTDGNHCCRVPVSVVSSVVSSVVCCVVCVVSVVVSVVSGDHDDPVVVVVVVVVD